Protein AF-A0A3M1JXV2-F1 (afdb_monomer_lite)

Foldseek 3Di:
DCPVVVVVVVVVVVVVVVVCCVVCVVVVVVVVVVVVCVVVVVVVVVVVVVVQVVVLVVLLVVLVVCVVVVVLVSSLVSLVCCLVPNALQSNLVSLQVNLVSCVVVVVNVVSVVSNVVSVPDPRNVD

Sequence (126 aa):
MVDIFKEVEEDLRRSQLQALWSKYGRFVIAALLGIVLAVGGNQYWQYHTRTTQAKESVVFSNALEEAQSGDRDAALAALDDLRQNGSSGYRGLAGLKEAALLADGGEIEQAIRIYEAVAADSRVND

Secondary structure (DSSP, 8-state):
--HHHHHHHHHHHHHHHHHHHHHHHHHHHHHHHHHHHHHHHHHHHHHHHHHHHHHHHHHHHHHHHHHHHT-HHHHHHHHHHHHHHS-HHHHHHHHHHHHHHHHHTT-HHHHHHHHHHHHH-GGG--

Radius of gyration: 30.23 Å; chains: 1; bounding box: 80×21×71 Å

Structure (mmCIF, N/CA/C/O backbone):
data_AF-A0A3M1JXV2-F1
#
_entry.id   AF-A0A3M1JXV2-F1
#
loop_
_atom_site.group_PDB
_atom_site.id
_atom_site.type_symbol
_atom_site.label_atom_id
_atom_site.label_alt_id
_atom_site.label_comp_id
_atom_site.label_asym_id
_atom_site.label_entity_id
_atom_site.label_seq_id
_atom_site.pdbx_PDB_ins_code
_atom_site.Cartn_x
_atom_site.Cartn_y
_atom_site.Cartn_z
_atom_site.occupancy
_atom_site.B_iso_or_equiv
_atom_site.auth_seq_id
_atom_site.auth_comp_id
_atom_site.auth_asym_id
_atom_site.auth_atom_id
_atom_site.pdbx_PDB_model_num
ATOM 1 N N . MET A 1 1 ? 59.154 -11.854 -46.958 1.00 54.16 1 MET A N 1
ATOM 2 C CA . MET A 1 1 ? 58.158 -11.658 -48.033 1.00 54.16 1 MET A CA 1
ATOM 3 C C . MET A 1 1 ? 56.881 -12.409 -47.650 1.00 54.16 1 MET A C 1
ATOM 5 O O . MET A 1 1 ? 56.641 -13.497 -48.144 1.00 54.16 1 MET A O 1
ATOM 9 N N . VAL A 1 2 ? 56.140 -11.885 -46.665 1.00 55.44 2 VAL A N 1
ATOM 10 C CA . VAL A 1 2 ? 54.859 -12.437 -46.153 1.00 55.44 2 VAL A CA 1
ATOM 11 C C . VAL A 1 2 ? 53.850 -11.301 -45.857 1.00 55.44 2 VAL A C 1
ATOM 13 O O . VAL A 1 2 ? 52.692 -11.576 -45.574 1.00 55.44 2 VAL A O 1
ATOM 16 N N . ASP A 1 3 ? 54.247 -10.025 -45.975 1.00 61.75 3 ASP A N 1
ATOM 17 C CA . ASP A 1 3 ? 53.396 -8.884 -45.594 1.00 61.75 3 ASP A CA 1
ATOM 18 C C . ASP A 1 3 ? 52.199 -8.659 -46.521 1.00 61.75 3 ASP A C 1
ATOM 20 O O . ASP A 1 3 ? 51.085 -8.516 -46.037 1.00 61.75 3 ASP A O 1
ATOM 24 N N . ILE A 1 4 ? 52.378 -8.732 -47.844 1.00 61.06 4 ILE A N 1
ATOM 25 C CA . ILE A 1 4 ? 51.314 -8.362 -48.798 1.00 61.06 4 ILE A CA 1
ATOM 26 C C . ILE A 1 4 ? 50.108 -9.318 -48.732 1.00 61.06 4 ILE A C 1
ATOM 28 O O . ILE A 1 4 ? 48.970 -8.896 -48.902 1.00 61.06 4 ILE A O 1
ATOM 32 N N . PHE A 1 5 ? 50.322 -10.606 -48.444 1.00 57.94 5 PHE A N 1
ATOM 33 C CA . PHE A 1 5 ? 49.215 -11.561 -48.305 1.00 57.94 5 PHE A CA 1
ATOM 34 C C . PHE A 1 5 ? 48.434 -11.366 -47.000 1.00 57.94 5 PHE A C 1
ATOM 36 O O . PHE A 1 5 ? 47.217 -11.526 -47.003 1.00 57.94 5 PHE A O 1
ATOM 43 N N . LYS A 1 6 ? 49.106 -10.976 -45.908 1.00 62.16 6 LYS A N 1
ATOM 44 C CA . LYS A 1 6 ? 48.432 -10.630 -44.648 1.00 62.16 6 LYS A CA 1
ATOM 45 C C . LYS A 1 6 ? 47.652 -9.324 -44.760 1.00 62.16 6 LYS A C 1
ATOM 47 O O . LYS A 1 6 ? 46.523 -9.272 -44.293 1.00 62.16 6 LYS A O 1
ATOM 52 N N . GLU A 1 7 ? 48.228 -8.318 -45.411 1.00 61.38 7 GLU A N 1
ATOM 53 C CA . GLU A 1 7 ? 47.620 -6.996 -45.595 1.00 61.38 7 GLU A CA 1
ATOM 54 C C . GLU A 1 7 ? 46.354 -7.077 -46.469 1.00 61.38 7 GLU A C 1
ATOM 56 O O . GLU A 1 7 ? 45.300 -6.556 -46.108 1.00 61.38 7 GLU A O 1
ATOM 61 N N . VAL A 1 8 ? 46.406 -7.848 -47.563 1.00 60.81 8 VAL A N 1
ATOM 62 C CA . VAL A 1 8 ? 45.243 -8.079 -48.439 1.00 60.81 8 VAL A CA 1
ATOM 63 C C . VAL A 1 8 ? 44.151 -8.901 -47.744 1.00 60.81 8 VAL A C 1
ATOM 65 O O . VAL A 1 8 ? 42.964 -8.617 -47.910 1.00 60.81 8 VAL A O 1
ATOM 68 N N . GLU A 1 9 ? 44.512 -9.912 -46.951 1.00 61.62 9 GLU A N 1
ATOM 69 C CA . GLU A 1 9 ? 43.535 -10.695 -46.185 1.00 61.62 9 GLU A CA 1
ATOM 70 C C . GLU A 1 9 ? 42.902 -9.873 -45.043 1.00 61.62 9 GLU A C 1
ATOM 72 O O . GLU A 1 9 ? 41.711 -10.035 -44.754 1.00 61.62 9 GLU A O 1
ATOM 77 N N . GLU A 1 10 ? 43.648 -8.939 -44.442 1.00 62.59 10 GLU A N 1
ATOM 78 C CA . GLU A 1 10 ? 43.140 -7.973 -43.459 1.00 62.59 10 GLU A CA 1
ATOM 79 C C . GLU A 1 10 ? 42.133 -6.991 -44.063 1.00 62.59 10 GLU A C 1
ATOM 81 O O . GLU A 1 10 ? 41.061 -6.791 -43.481 1.00 62.59 10 GLU A O 1
ATOM 86 N N . ASP A 1 11 ? 42.410 -6.440 -45.245 1.00 62.31 11 ASP A N 1
ATOM 87 C CA . ASP A 1 11 ? 41.476 -5.559 -45.953 1.00 62.31 11 ASP A CA 1
ATOM 88 C C . ASP A 1 11 ? 40.220 -6.307 -46.429 1.00 62.31 11 ASP A C 1
ATOM 90 O O . ASP A 1 11 ? 39.095 -5.790 -46.353 1.00 62.31 11 ASP A O 1
ATOM 94 N N . LEU A 1 12 ? 40.364 -7.569 -46.846 1.00 64.81 12 LEU A N 1
ATOM 95 C CA . LEU A 1 12 ? 39.228 -8.406 -47.234 1.00 64.81 12 LEU A CA 1
ATOM 96 C C . LEU A 1 12 ? 38.360 -8.796 -46.024 1.00 64.81 12 LEU A C 1
ATOM 98 O O . LEU A 1 12 ? 37.131 -8.803 -46.116 1.00 64.81 12 LEU A O 1
ATOM 102 N N . ARG A 1 13 ? 38.965 -9.075 -44.862 1.00 71.94 13 ARG A N 1
ATOM 103 C CA . ARG A 1 13 ? 38.223 -9.289 -43.606 1.00 71.94 13 ARG A CA 1
ATOM 104 C C . ARG A 1 13 ? 37.536 -8.020 -43.126 1.00 71.94 13 ARG A C 1
ATOM 106 O O . ARG A 1 13 ? 36.372 -8.079 -42.727 1.00 71.94 13 ARG A O 1
ATOM 113 N N . ARG A 1 14 ? 38.222 -6.875 -43.174 1.00 70.69 14 ARG A N 1
ATOM 114 C CA . ARG A 1 14 ? 37.650 -5.574 -42.806 1.00 70.69 14 ARG A CA 1
ATOM 115 C C . ARG A 1 14 ? 36.446 -5.235 -43.667 1.00 70.69 14 ARG A C 1
ATOM 117 O O . ARG A 1 14 ? 35.397 -4.915 -43.119 1.00 70.69 14 ARG A O 1
ATOM 124 N N . SER A 1 15 ? 36.564 -5.360 -44.985 1.00 71.75 15 SER A N 1
ATOM 125 C CA . SER A 1 15 ? 35.462 -5.067 -45.907 1.00 71.75 15 SER A CA 1
ATOM 126 C C . SER A 1 15 ? 34.260 -5.998 -45.705 1.00 71.75 15 SER A C 1
ATOM 128 O O . SER A 1 15 ? 33.124 -5.524 -45.708 1.00 71.75 15 SER A O 1
ATOM 130 N N . GLN A 1 16 ? 34.475 -7.290 -45.427 1.00 73.25 16 GLN A N 1
ATOM 131 C CA . GLN A 1 16 ? 33.393 -8.231 -45.099 1.00 73.25 16 GLN A CA 1
ATOM 132 C C . GLN A 1 16 ? 32.704 -7.907 -43.766 1.00 73.25 16 GLN A C 1
ATOM 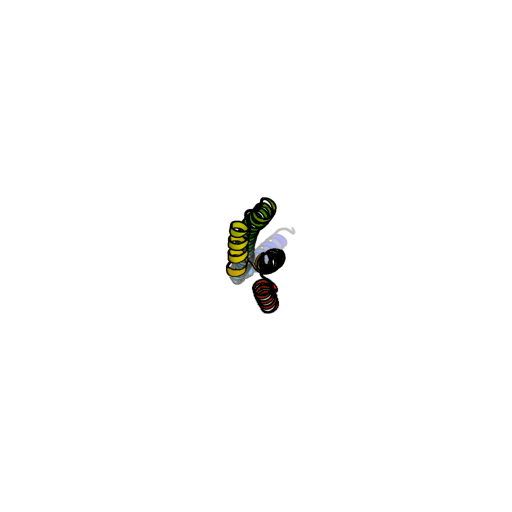134 O O . GLN A 1 16 ? 31.473 -7.897 -43.691 1.00 73.25 16 GLN A O 1
ATOM 139 N N . LEU A 1 17 ? 33.473 -7.584 -42.721 1.00 76.56 17 LEU A N 1
ATOM 140 C CA . LEU A 1 17 ? 32.932 -7.142 -41.431 1.00 76.56 17 LEU A CA 1
ATOM 141 C C . LEU A 1 17 ? 32.163 -5.822 -41.568 1.00 76.56 17 LEU A C 1
ATOM 143 O O . LEU A 1 17 ? 31.099 -5.662 -40.973 1.00 76.56 17 LEU A O 1
ATOM 147 N N . GLN A 1 18 ? 32.651 -4.897 -42.392 1.00 77.00 18 GLN A N 1
ATOM 148 C CA . GLN A 1 18 ? 32.016 -3.607 -42.648 1.00 77.00 18 GLN A CA 1
ATOM 149 C C . GLN A 1 18 ? 30.740 -3.751 -43.495 1.00 77.00 18 GLN A C 1
ATOM 151 O O . GLN A 1 18 ? 29.744 -3.076 -43.232 1.00 77.00 18 GLN A O 1
ATOM 156 N N . ALA A 1 19 ? 30.710 -4.685 -44.448 1.00 76.50 19 ALA A N 1
ATOM 157 C CA . ALA A 1 19 ? 29.506 -5.048 -45.194 1.00 76.50 19 ALA A CA 1
ATOM 158 C C . ALA A 1 19 ? 28.445 -5.691 -44.281 1.00 76.50 19 ALA A C 1
ATOM 160 O O . ALA A 1 19 ? 27.272 -5.316 -44.328 1.00 76.50 19 ALA A O 1
ATOM 161 N N . LEU A 1 20 ? 28.849 -6.595 -43.381 1.00 79.06 20 LEU A N 1
ATOM 162 C CA . LEU A 1 20 ? 27.956 -7.164 -42.367 1.00 79.06 20 LEU A CA 1
ATOM 163 C C . LEU A 1 20 ? 27.441 -6.091 -41.399 1.00 79.06 20 LEU A C 1
ATOM 165 O O . LEU A 1 20 ? 26.244 -6.047 -41.121 1.00 79.06 20 LEU A O 1
ATOM 169 N N . TRP A 1 21 ? 28.306 -5.189 -40.934 1.00 81.69 21 TRP A N 1
ATOM 170 C CA . TRP A 1 21 ? 27.930 -4.102 -40.029 1.00 81.69 21 TRP A CA 1
ATOM 171 C C . TRP A 1 21 ? 27.015 -3.067 -40.690 1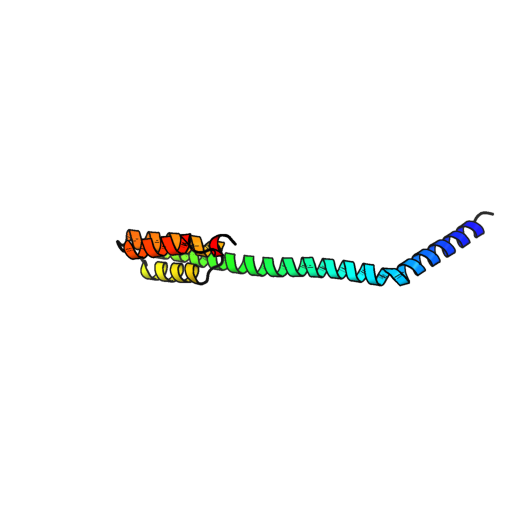.00 81.69 21 TRP A C 1
ATOM 173 O O . TRP A 1 21 ? 26.041 -2.631 -40.085 1.00 81.69 21 TRP A O 1
ATOM 183 N N . SER A 1 22 ? 27.253 -2.703 -41.949 1.00 76.88 22 SER A N 1
ATOM 184 C CA . SER A 1 22 ? 26.373 -1.775 -42.674 1.00 76.88 22 SER A CA 1
ATOM 185 C C . SER A 1 22 ? 24.956 -2.335 -42.860 1.00 76.88 22 SER A C 1
ATOM 187 O O . SER A 1 22 ? 23.985 -1.579 -42.797 1.00 76.88 22 SER A O 1
ATOM 189 N N . LYS A 1 23 ? 24.819 -3.661 -43.011 1.00 81.62 23 LYS A N 1
ATOM 190 C CA . LYS A 1 23 ? 23.525 -4.339 -43.171 1.00 81.62 23 LYS A CA 1
ATOM 191 C C . LYS A 1 23 ? 22.837 -4.664 -41.840 1.00 81.62 23 LYS A C 1
ATOM 193 O O . LYS A 1 23 ? 21.639 -4.426 -41.707 1.00 81.62 23 LYS A O 1
ATOM 198 N N . TYR A 1 24 ? 23.572 -5.191 -40.859 1.00 86.44 24 TYR A N 1
ATOM 199 C CA . TYR A 1 24 ? 23.017 -5.692 -39.593 1.00 86.44 24 TYR A CA 1
ATOM 200 C C . TYR A 1 24 ? 23.241 -4.771 -38.393 1.00 86.44 24 TYR A C 1
ATOM 202 O O . TYR A 1 24 ? 22.503 -4.868 -37.417 1.00 86.44 24 TYR A O 1
ATOM 210 N N . GLY A 1 25 ? 24.190 -3.837 -38.455 1.00 83.75 25 GLY A N 1
ATOM 211 C CA . GLY A 1 25 ? 24.524 -2.937 -37.345 1.00 83.75 25 GLY A CA 1
ATOM 212 C C . GLY A 1 25 ? 23.330 -2.108 -36.874 1.00 83.75 25 GLY A C 1
ATOM 213 O O . GLY A 1 25 ? 23.132 -1.944 -35.675 1.00 83.75 25 GLY A O 1
ATOM 214 N N . ARG A 1 26 ? 22.450 -1.682 -37.794 1.00 89.56 26 ARG A N 1
ATOM 215 C CA . ARG A 1 26 ? 21.184 -1.010 -37.443 1.00 89.56 26 ARG A CA 1
ATOM 216 C C . ARG A 1 26 ? 20.244 -1.907 -36.633 1.00 89.56 26 ARG A C 1
ATOM 218 O O . ARG A 1 26 ? 19.627 -1.422 -35.692 1.00 89.56 26 ARG A O 1
ATOM 225 N N . PHE A 1 27 ? 20.154 -3.197 -36.961 1.00 91.38 27 PHE A N 1
ATOM 226 C CA . PHE A 1 27 ? 19.340 -4.160 -36.210 1.00 91.38 27 PHE A CA 1
ATOM 227 C C . PHE A 1 27 ? 19.951 -4.474 -34.844 1.00 91.38 27 PHE A C 1
ATOM 229 O O . PHE A 1 27 ? 19.219 -4.554 -33.865 1.00 91.38 27 PHE A O 1
ATOM 236 N N . VAL A 1 28 ? 21.281 -4.587 -34.757 1.00 90.25 28 VAL A N 1
ATOM 237 C CA . VA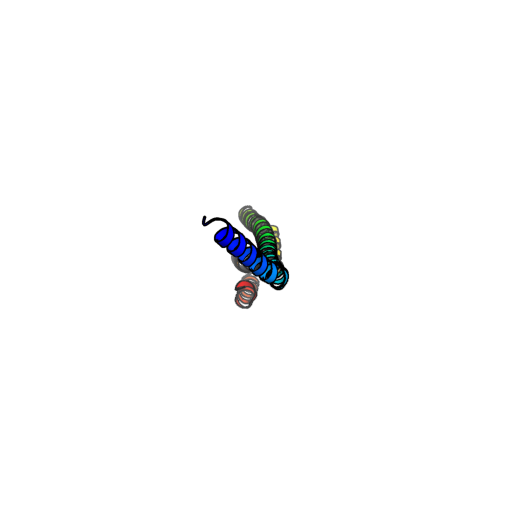L A 1 28 ? 21.991 -4.770 -33.480 1.00 90.25 28 VAL A CA 1
ATOM 238 C C . VAL A 1 28 ? 21.761 -3.568 -32.561 1.00 90.25 28 VAL A C 1
ATOM 240 O O . VAL A 1 28 ? 21.396 -3.748 -31.403 1.00 90.25 28 VAL A O 1
ATOM 243 N N . ILE A 1 29 ? 21.893 -2.343 -33.078 1.00 91.12 29 ILE A N 1
ATOM 244 C CA . ILE A 1 29 ? 21.610 -1.118 -32.315 1.00 91.12 29 ILE A CA 1
ATOM 245 C C . ILE A 1 29 ? 20.139 -1.067 -31.885 1.00 91.12 29 ILE A C 1
ATOM 247 O O . ILE A 1 29 ? 19.857 -0.781 -30.725 1.00 91.12 29 ILE A O 1
ATOM 251 N N . ALA A 1 30 ? 19.200 -1.383 -32.783 1.00 93.31 30 ALA A N 1
ATOM 252 C CA . ALA A 1 30 ? 17.777 -1.422 -32.449 1.00 93.31 30 ALA A CA 1
ATOM 253 C C . ALA A 1 30 ? 17.460 -2.467 -31.366 1.00 93.31 30 ALA A C 1
ATOM 255 O O . ALA A 1 30 ? 16.690 -2.181 -30.453 1.00 93.31 30 ALA A O 1
ATOM 256 N N . ALA A 1 31 ? 18.084 -3.647 -31.422 1.00 93.94 31 ALA A N 1
ATOM 257 C CA . ALA A 1 31 ? 17.926 -4.686 -30.409 1.00 93.94 31 ALA A CA 1
ATOM 258 C C . ALA A 1 31 ? 18.467 -4.235 -29.044 1.00 93.94 31 ALA A C 1
ATOM 260 O O . ALA A 1 31 ? 17.779 -4.381 -28.035 1.00 93.94 31 ALA A O 1
ATOM 261 N N . LEU A 1 32 ? 19.659 -3.628 -29.007 1.00 94.56 32 LEU A N 1
ATOM 262 C CA . LEU A 1 32 ? 20.242 -3.089 -27.774 1.00 94.56 32 LEU A CA 1
ATOM 263 C C . LEU A 1 32 ? 19.370 -1.981 -27.170 1.00 94.56 32 LEU A C 1
ATOM 265 O O . LEU A 1 32 ? 19.099 -2.004 -25.971 1.00 94.56 32 LEU A O 1
ATOM 269 N N . LEU A 1 33 ? 18.873 -1.053 -27.993 1.00 95.88 33 LEU A N 1
ATOM 270 C CA . LEU A 1 33 ? 17.924 -0.028 -27.551 1.00 95.88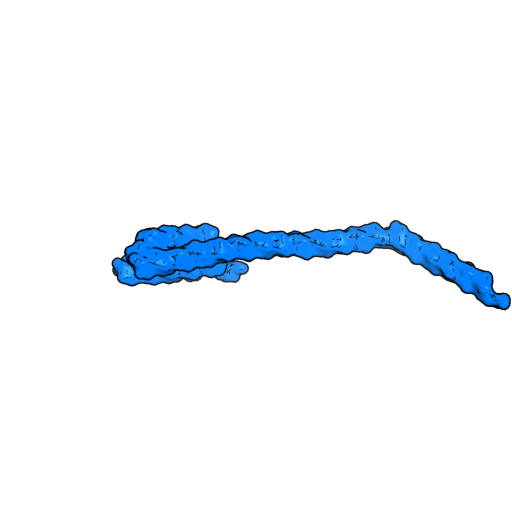 33 LEU A CA 1
ATOM 271 C C . LEU A 1 33 ? 16.625 -0.644 -27.021 1.00 95.88 33 LEU A C 1
ATOM 273 O O . LEU A 1 33 ? 16.131 -0.211 -25.985 1.00 95.88 33 LEU A O 1
ATOM 277 N N . GLY A 1 34 ? 16.102 -1.678 -27.683 1.00 95.94 34 GLY A N 1
ATOM 278 C CA . GLY A 1 34 ? 14.923 -2.412 -27.225 1.00 95.94 34 GLY A CA 1
ATOM 279 C C . GLY A 1 34 ? 15.113 -3.023 -25.835 1.00 95.94 34 GLY A C 1
ATOM 280 O O . GLY A 1 34 ? 14.235 -2.891 -24.986 1.00 95.94 34 GLY A O 1
ATOM 281 N N . ILE A 1 35 ? 16.280 -3.616 -25.567 1.00 94.31 35 ILE A N 1
ATOM 282 C CA . ILE A 1 35 ? 16.617 -4.163 -24.244 1.00 94.31 35 ILE A CA 1
ATOM 283 C C . ILE A 1 35 ? 16.676 -3.047 -23.195 1.00 94.31 35 ILE A C 1
ATOM 285 O O . ILE A 1 35 ? 16.077 -3.181 -22.130 1.00 94.31 35 ILE A O 1
ATOM 289 N N . VAL A 1 36 ? 17.355 -1.933 -23.489 1.00 94.25 36 VAL A N 1
ATOM 290 C CA . VAL A 1 36 ? 17.457 -0.799 -22.553 1.00 94.25 36 VAL A CA 1
ATOM 291 C C . VAL A 1 36 ? 16.079 -0.215 -22.241 1.00 94.25 36 VAL A C 1
ATOM 293 O O . VAL A 1 36 ? 15.791 0.059 -21.079 1.00 94.25 36 VAL A O 1
ATOM 296 N N . LEU A 1 37 ? 15.205 -0.072 -23.240 1.00 94.50 37 LEU A N 1
ATOM 297 C CA . LEU A 1 37 ? 13.834 0.400 -23.036 1.00 94.50 37 LEU A CA 1
ATOM 298 C C . LEU A 1 37 ? 12.998 -0.588 -22.217 1.00 94.50 37 LEU A C 1
ATOM 300 O O . LEU A 1 37 ? 12.261 -0.161 -21.331 1.00 94.50 37 LEU A O 1
ATOM 304 N N . ALA A 1 38 ? 13.137 -1.893 -22.459 1.00 91.25 38 ALA A N 1
ATOM 305 C CA . ALA A 1 38 ? 12.433 -2.915 -21.689 1.00 91.25 38 ALA A CA 1
ATOM 306 C C . ALA A 1 38 ? 12.853 -2.903 -20.208 1.00 91.25 38 ALA A C 1
ATOM 308 O O . ALA A 1 38 ? 12.003 -2.903 -19.317 1.00 91.25 38 ALA A O 1
ATOM 309 N N . VAL A 1 39 ? 14.160 -2.837 -19.937 1.00 90.12 39 VAL A N 1
ATOM 310 C CA . VAL A 1 39 ? 14.695 -2.787 -18.568 1.00 90.12 39 VAL A CA 1
ATOM 311 C C . VAL A 1 39 ? 14.363 -1.454 -17.896 1.00 90.12 39 VAL A C 1
ATOM 313 O O . VAL A 1 39 ? 13.892 -1.446 -16.761 1.00 90.12 39 VAL A O 1
ATOM 316 N N . GLY A 1 40 ? 14.553 -0.332 -18.592 1.00 86.94 40 GLY A N 1
ATOM 317 C CA . GLY A 1 40 ? 14.244 1.003 -18.079 1.00 86.94 40 GLY A CA 1
ATOM 318 C C . GLY A 1 40 ? 12.759 1.178 -17.764 1.00 86.94 40 GLY A C 1
ATOM 319 O O . GLY A 1 40 ? 12.414 1.713 -16.712 1.00 86.94 40 GLY A O 1
ATOM 320 N N . GLY A 1 41 ? 11.880 0.654 -18.623 1.00 87.56 41 GLY A N 1
ATOM 321 C CA . GLY A 1 41 ? 10.439 0.618 -18.383 1.00 87.56 41 GLY A CA 1
ATOM 322 C C . GLY A 1 41 ? 10.086 -0.189 -17.135 1.00 87.56 41 GLY A C 1
ATOM 323 O O . GLY A 1 41 ? 9.393 0.318 -16.256 1.00 87.56 41 GLY A O 1
ATOM 324 N N . ASN A 1 42 ? 10.623 -1.405 -16.999 1.00 80.00 42 ASN A N 1
ATOM 325 C CA . ASN A 1 42 ? 10.380 -2.244 -15.821 1.00 80.00 42 ASN A CA 1
ATOM 326 C C . ASN A 1 42 ? 10.888 -1.573 -14.528 1.00 80.00 42 ASN A C 1
ATOM 328 O O . ASN A 1 42 ? 10.188 -1.526 -13.516 1.00 80.00 42 ASN A O 1
ATOM 332 N N . GLN A 1 43 ? 12.075 -0.963 -14.575 1.00 81.50 43 GLN A N 1
ATOM 333 C CA . GLN A 1 43 ? 12.652 -0.279 -13.420 1.00 81.50 43 GLN A CA 1
ATOM 334 C C . GLN A 1 43 ? 11.832 0.944 -12.988 1.00 81.50 43 GLN A C 1
ATOM 336 O O . GLN A 1 43 ? 11.689 1.177 -11.785 1.00 81.50 43 GLN A O 1
ATOM 341 N N . TYR A 1 44 ? 11.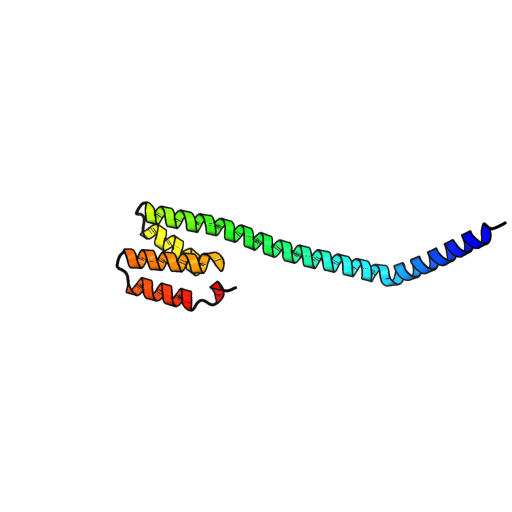282 1.699 -13.944 1.00 79.38 44 TYR A N 1
ATOM 342 C CA . TYR A 1 44 ? 10.410 2.841 -13.669 1.00 79.38 44 TYR A CA 1
ATOM 343 C C . TYR A 1 44 ? 9.127 2.414 -12.947 1.00 79.38 44 TYR A C 1
ATOM 345 O O . TYR A 1 44 ? 8.776 3.003 -11.923 1.00 79.38 44 TYR A O 1
ATOM 353 N N . TRP A 1 45 ? 8.477 1.348 -13.427 1.00 75.56 45 TRP A N 1
ATOM 354 C CA . TRP A 1 45 ? 7.289 0.785 -12.779 1.00 75.56 45 TRP A CA 1
ATOM 355 C C . TRP A 1 45 ? 7.596 0.339 -11.346 1.00 75.56 45 TRP A C 1
ATOM 357 O O . TRP A 1 45 ? 6.913 0.754 -10.415 1.00 75.56 45 TRP A O 1
ATOM 367 N N . GLN A 1 46 ? 8.687 -0.405 -11.140 1.00 72.56 46 GLN A N 1
ATOM 368 C CA . GLN A 1 46 ? 9.092 -0.848 -9.802 1.00 72.56 46 GLN A CA 1
ATOM 369 C C . GLN A 1 46 ? 9.417 0.307 -8.849 1.00 72.56 46 GLN A C 1
ATOM 371 O O . GLN A 1 46 ? 9.105 0.226 -7.660 1.00 72.56 46 GLN A O 1
ATOM 376 N N . TYR A 1 47 ? 10.059 1.371 -9.337 1.00 70.31 47 TYR A N 1
ATOM 377 C CA . TYR A 1 47 ? 10.368 2.534 -8.508 1.00 70.31 47 TYR A CA 1
ATOM 378 C C . TYR A 1 47 ? 9.086 3.206 -8.009 1.00 70.31 47 TYR A C 1
ATOM 380 O O . TYR A 1 47 ? 8.960 3.465 -6.812 1.00 70.31 47 TYR A O 1
ATOM 388 N N . HIS A 1 48 ? 8.109 3.401 -8.901 1.00 70.88 48 HIS A N 1
ATOM 389 C CA . HIS A 1 48 ? 6.820 3.982 -8.536 1.00 70.88 48 HIS A CA 1
ATOM 390 C C . HIS A 1 48 ? 6.085 3.125 -7.492 1.00 70.88 48 HIS A C 1
ATOM 392 O O . HIS A 1 48 ? 5.644 3.651 -6.472 1.00 70.88 48 HIS A O 1
ATOM 398 N N . THR A 1 49 ? 6.052 1.801 -7.677 1.00 72.44 49 THR A N 1
ATOM 399 C CA . THR A 1 49 ? 5.440 0.866 -6.718 1.00 72.44 49 THR A CA 1
ATOM 400 C C . THR A 1 49 ? 6.093 0.937 -5.335 1.00 72.44 49 THR A C 1
ATOM 402 O O . THR A 1 49 ? 5.395 1.035 -4.327 1.00 72.44 49 THR A O 1
ATOM 405 N N . ARG A 1 50 ? 7.432 0.944 -5.264 1.00 69.50 50 ARG A N 1
ATOM 406 C CA . ARG A 1 50 ? 8.162 0.977 -3.983 1.00 69.50 50 ARG A CA 1
ATOM 407 C C . ARG A 1 50 ? 7.949 2.280 -3.219 1.00 69.50 50 ARG A C 1
ATOM 409 O O . ARG A 1 50 ? 7.811 2.253 -1.999 1.00 69.50 50 ARG A O 1
ATOM 416 N N . THR A 1 51 ? 7.926 3.420 -3.911 1.00 74.56 51 THR A N 1
ATOM 417 C CA . THR A 1 51 ? 7.686 4.716 -3.259 1.00 74.56 51 THR A CA 1
ATOM 418 C C . THR A 1 51 ? 6.280 4.799 -2.667 1.00 74.56 51 THR A C 1
ATOM 420 O O . THR A 1 51 ? 6.119 5.344 -1.577 1.00 74.56 51 THR A O 1
ATOM 423 N N . THR A 1 52 ? 5.277 4.243 -3.346 1.00 78.62 52 THR A N 1
ATOM 424 C CA . THR A 1 52 ? 3.897 4.202 -2.843 1.00 78.62 52 THR A CA 1
ATOM 425 C C . THR A 1 52 ? 3.774 3.299 -1.615 1.00 78.62 52 THR A C 1
ATOM 427 O O . THR A 1 52 ? 3.291 3.754 -0.581 1.00 78.62 52 THR A O 1
ATOM 430 N N . GLN A 1 53 ? 4.328 2.084 -1.661 1.00 82.12 53 GLN A N 1
ATOM 431 C CA . GLN A 1 53 ? 4.320 1.158 -0.518 1.00 82.12 53 GLN A CA 1
ATOM 432 C C . GLN A 1 53 ? 5.026 1.731 0.722 1.00 82.12 53 GLN A C 1
ATOM 434 O O . GLN A 1 53 ? 4.558 1.549 1.841 1.00 82.12 53 GLN A O 1
ATOM 439 N N . ALA A 1 54 ? 6.129 2.467 0.544 1.00 83.12 54 ALA A N 1
ATOM 440 C CA . ALA A 1 54 ? 6.823 3.105 1.662 1.00 83.12 54 ALA A CA 1
ATOM 441 C C . ALA A 1 54 ? 5.958 4.168 2.363 1.00 83.12 54 ALA A C 1
ATOM 443 O O . ALA A 1 54 ? 5.985 4.271 3.587 1.00 83.12 54 ALA A O 1
ATOM 444 N N . LYS A 1 55 ? 5.172 4.945 1.604 1.00 87.12 55 LYS A N 1
ATOM 445 C CA . LYS A 1 55 ? 4.236 5.927 2.175 1.00 87.12 55 LYS A CA 1
ATOM 446 C C . LYS A 1 55 ? 3.096 5.239 2.918 1.00 87.12 55 LYS A C 1
ATOM 448 O O . LYS A 1 55 ? 2.798 5.617 4.045 1.00 87.12 55 LYS A O 1
ATOM 453 N N . GLU A 1 56 ? 2.506 4.213 2.315 1.00 90.56 56 GLU A N 1
ATOM 454 C CA . GLU A 1 56 ? 1.430 3.431 2.932 1.00 90.56 56 GLU A CA 1
ATOM 455 C C . GLU A 1 56 ? 1.885 2.739 4.219 1.00 90.56 56 GLU A C 1
ATOM 457 O O . GLU A 1 56 ? 1.126 2.695 5.182 1.00 90.56 56 GLU A O 1
ATOM 462 N N . SER A 1 57 ? 3.146 2.298 4.291 1.00 90.56 57 SER A N 1
ATOM 463 C CA . SER A 1 57 ? 3.733 1.776 5.527 1.00 90.56 57 SER A CA 1
ATOM 464 C C . SER A 1 57 ? 3.678 2.773 6.678 1.00 90.56 57 SER A C 1
ATOM 466 O O . SER A 1 57 ? 3.418 2.366 7.807 1.00 90.56 57 SER A O 1
ATOM 468 N N . VAL A 1 58 ? 3.961 4.050 6.405 1.00 93.12 58 VAL A N 1
ATOM 469 C CA . VAL A 1 58 ? 3.946 5.112 7.422 1.00 93.12 58 VAL A CA 1
ATOM 470 C C . VAL A 1 58 ? 2.513 5.412 7.848 1.00 93.12 58 VAL A C 1
ATOM 472 O O . VAL A 1 58 ? 2.238 5.531 9.037 1.00 93.12 58 VAL A O 1
ATOM 475 N N . VAL A 1 59 ? 1.582 5.486 6.894 1.00 93.56 59 VAL A N 1
ATOM 476 C CA . VAL A 1 59 ? 0.157 5.677 7.205 1.00 93.56 59 VAL A CA 1
ATOM 477 C C . VAL A 1 59 ? -0.353 4.530 8.076 1.00 93.56 59 VAL A C 1
ATOM 479 O O . VAL A 1 59 ? -0.976 4.769 9.105 1.00 93.56 59 VAL A O 1
ATOM 482 N N . PHE A 1 60 ? -0.022 3.287 7.723 1.00 95.56 60 PHE A N 1
ATOM 483 C CA . PHE A 1 60 ? -0.422 2.115 8.491 1.00 95.56 60 PHE A CA 1
ATOM 484 C C . PHE A 1 60 ? 0.186 2.112 9.898 1.00 95.56 60 PHE A C 1
ATOM 486 O O . PHE A 1 60 ? -0.519 1.830 10.863 1.00 95.56 60 PHE A O 1
ATOM 493 N N . SER A 1 61 ? 1.476 2.441 10.047 1.00 95.44 61 SER A N 1
ATOM 494 C CA . SER A 1 61 ? 2.096 2.522 11.375 1.00 95.44 61 SER A CA 1
ATOM 495 C C . SER A 1 61 ? 1.462 3.607 12.240 1.00 95.44 61 SER A C 1
ATOM 497 O O . SER A 1 61 ? 1.207 3.357 13.414 1.00 95.44 61 SER A O 1
ATOM 499 N N . ASN A 1 62 ? 1.157 4.768 11.656 1.00 95.25 62 ASN A N 1
ATOM 500 C CA . ASN A 1 62 ? 0.510 5.866 12.369 1.00 95.25 62 ASN A CA 1
ATOM 501 C C . ASN A 1 62 ? -0.902 5.473 12.817 1.00 95.25 62 ASN A C 1
ATOM 503 O O . ASN A 1 62 ? -1.245 5.687 13.971 1.00 95.25 62 ASN A O 1
ATOM 507 N N . ALA A 1 63 ? -1.680 4.805 11.959 1.00 95.25 63 ALA A N 1
ATOM 508 C CA . ALA A 1 63 ? -3.009 4.314 12.323 1.00 95.25 63 ALA A CA 1
ATOM 509 C C . ALA A 1 63 ? -2.964 3.325 13.504 1.00 95.25 63 ALA A C 1
ATOM 511 O O . ALA A 1 63 ? -3.833 3.325 14.375 1.00 95.25 63 ALA A O 1
ATOM 512 N N . LEU A 1 64 ? -1.930 2.478 13.574 1.00 95.00 64 LEU A N 1
ATOM 513 C CA . LEU A 1 64 ? -1.733 1.589 14.722 1.00 95.00 64 LEU A CA 1
ATOM 514 C C . LEU A 1 64 ? -1.352 2.349 15.998 1.00 95.00 64 LEU A C 1
ATOM 516 O O . LEU A 1 64 ? -1.751 1.935 17.086 1.00 95.00 64 LEU A O 1
ATOM 520 N N . GLU A 1 65 ? -0.586 3.431 15.884 1.00 96.44 65 GLU A N 1
ATOM 521 C CA . GLU A 1 65 ? -0.244 4.303 17.011 1.00 96.44 65 GLU A CA 1
ATOM 522 C C . GLU A 1 65 ? -1.467 5.097 17.505 1.00 96.44 65 GLU A C 1
ATOM 524 O O . GLU A 1 65 ? -1.700 5.186 18.710 1.00 96.44 65 GLU A O 1
ATOM 529 N N . GLU A 1 66 ? -2.314 5.584 16.598 1.00 94.25 66 GLU A N 1
ATOM 530 C CA . GLU A 1 66 ? -3.605 6.215 16.907 1.00 94.25 66 GLU A CA 1
ATOM 531 C C . GLU A 1 66 ? -4.521 5.243 17.666 1.00 94.25 66 GLU A C 1
ATOM 533 O O . GLU A 1 66 ? -5.008 5.562 18.752 1.00 94.25 66 GLU A O 1
ATOM 538 N N . ALA A 1 67 ? -4.633 3.996 17.192 1.00 93.50 67 ALA A N 1
ATOM 539 C CA . ALA A 1 67 ? -5.403 2.958 17.877 1.00 93.50 67 ALA A CA 1
ATOM 540 C C . ALA A 1 67 ? -4.873 2.672 19.294 1.00 93.50 67 ALA A C 1
ATOM 542 O O . ALA A 1 67 ? -5.656 2.460 20.220 1.00 93.50 67 ALA A O 1
ATOM 543 N N . GLN A 1 68 ? -3.548 2.678 19.483 1.00 92.62 68 GLN A N 1
ATOM 544 C CA . GLN A 1 68 ? -2.917 2.459 20.791 1.00 92.62 68 GLN A CA 1
ATOM 545 C C . GLN A 1 68 ? -3.038 3.663 21.728 1.00 92.62 68 GLN A C 1
ATOM 547 O O . GLN A 1 68 ? -3.150 3.486 22.940 1.00 92.62 68 GLN A O 1
ATOM 552 N N . SER A 1 69 ? -3.011 4.879 21.185 1.00 93.38 69 SER A N 1
ATOM 553 C CA . SER A 1 69 ? -3.152 6.119 21.955 1.00 93.38 69 SER A CA 1
ATOM 554 C C . SER A 1 69 ? -4.606 6.428 22.338 1.00 93.38 69 SER A C 1
ATOM 556 O O . SER A 1 69 ? -4.850 7.325 23.144 1.00 93.38 69 SER A O 1
ATOM 558 N N . GLY A 1 70 ? -5.558 5.635 21.836 1.00 90.81 70 GLY A N 1
ATOM 559 C CA . GLY A 1 70 ? -6.981 5.722 22.158 1.00 90.81 70 GLY A CA 1
ATOM 560 C C . GLY A 1 70 ? -7.795 6.531 21.150 1.00 90.81 70 GLY A C 1
ATOM 561 O O . GLY A 1 70 ? -9.010 6.637 21.315 1.00 90.81 70 GLY A O 1
ATOM 562 N N . ASP A 1 71 ? -7.164 7.054 20.095 1.00 94.19 71 ASP A N 1
ATOM 563 C CA . ASP A 1 71 ? -7.845 7.727 18.988 1.00 94.19 71 ASP A CA 1
ATOM 564 C C . ASP A 1 71 ? -8.353 6.698 17.968 1.00 94.19 71 ASP A C 1
ATOM 566 O O . ASP A 1 71 ? -7.831 6.508 16.867 1.00 94.19 71 ASP A O 1
ATOM 570 N N . ARG A 1 72 ? -9.369 5.950 18.401 1.00 94.00 72 ARG A N 1
ATOM 571 C CA . ARG A 1 72 ? -9.952 4.852 17.629 1.00 94.00 72 ARG A CA 1
ATOM 572 C C . ARG A 1 72 ? -10.553 5.327 16.306 1.00 94.00 72 ARG A C 1
ATOM 574 O O . ARG A 1 72 ? -10.444 4.612 15.314 1.00 94.00 72 ARG A O 1
ATOM 581 N N . ASP A 1 73 ? -11.167 6.505 16.286 1.00 94.69 73 ASP A N 1
ATOM 582 C CA . ASP A 1 73 ? -11.846 7.026 15.098 1.00 94.69 73 ASP A CA 1
ATOM 583 C C . ASP A 1 73 ? -10.839 7.445 14.019 1.00 94.69 73 ASP A C 1
ATOM 585 O O . ASP A 1 73 ? -11.035 7.118 12.845 1.00 94.69 73 ASP A O 1
ATOM 589 N N . ALA A 1 74 ? -9.732 8.097 14.406 1.00 94.06 74 ALA A N 1
ATOM 590 C CA . ALA A 1 74 ? -8.644 8.421 13.482 1.00 94.06 74 ALA A CA 1
ATOM 591 C C . ALA A 1 74 ? -8.024 7.150 12.880 1.00 94.06 74 ALA A C 1
ATOM 593 O O . ALA A 1 74 ? -7.910 7.030 11.656 1.00 94.06 74 ALA A O 1
ATOM 594 N N . ALA A 1 75 ? -7.761 6.148 13.727 1.00 96.00 75 ALA A N 1
ATOM 595 C CA . ALA A 1 75 ? -7.232 4.866 13.285 1.00 96.00 75 ALA A CA 1
ATOM 596 C C . ALA A 1 75 ? -8.170 4.153 12.298 1.00 96.00 75 ALA A C 1
ATOM 598 O O . ALA A 1 75 ? -7.714 3.659 11.266 1.00 96.00 75 ALA A O 1
ATOM 599 N N . LEU A 1 76 ? -9.479 4.111 12.580 1.00 96.69 76 LEU A N 1
ATOM 600 C CA . LEU A 1 76 ? -10.472 3.518 11.679 1.00 96.69 76 LEU A CA 1
ATOM 601 C C . LEU A 1 76 ? -10.514 4.244 10.331 1.00 96.69 76 LEU A C 1
ATOM 603 O O . LEU A 1 76 ? -10.515 3.584 9.296 1.00 96.69 76 LEU A O 1
ATOM 607 N N . ALA A 1 77 ? -10.481 5.579 10.325 1.00 96.75 77 ALA A N 1
ATOM 608 C CA . ALA A 1 77 ? -10.466 6.363 9.091 1.00 96.75 77 ALA A CA 1
ATOM 609 C C . ALA A 1 77 ? -9.209 6.102 8.242 1.00 96.75 77 ALA A C 1
ATOM 611 O O . ALA A 1 77 ? -9.306 5.919 7.027 1.00 96.75 77 ALA A O 1
ATOM 612 N N . ALA A 1 78 ? -8.028 6.044 8.864 1.00 95.62 78 ALA A N 1
ATOM 613 C CA . ALA A 1 78 ? -6.779 5.771 8.157 1.00 95.62 78 ALA A CA 1
ATOM 614 C C . ALA A 1 78 ? -6.717 4.333 7.608 1.00 95.62 78 ALA A C 1
ATOM 616 O O . ALA A 1 78 ? -6.226 4.102 6.499 1.00 95.62 78 ALA A O 1
ATOM 617 N N . LEU A 1 79 ? -7.227 3.357 8.365 1.00 96.62 79 LEU A N 1
ATOM 618 C CA . LEU A 1 79 ? -7.294 1.962 7.928 1.00 96.62 79 LEU A CA 1
ATOM 619 C C . LEU A 1 79 ? -8.319 1.762 6.803 1.00 96.62 79 LEU A C 1
ATOM 621 O O . LEU A 1 79 ? -8.023 1.040 5.851 1.00 96.62 79 LEU A O 1
ATOM 625 N N . ASP A 1 80 ? -9.467 2.438 6.864 1.00 96.12 80 ASP A N 1
ATOM 626 C CA . ASP A 1 80 ? -10.475 2.419 5.802 1.00 96.12 80 ASP A CA 1
ATOM 627 C C . ASP A 1 80 ? -9.917 2.984 4.485 1.00 96.12 80 ASP A C 1
ATOM 629 O O . ASP A 1 80 ? -10.042 2.351 3.432 1.00 96.12 80 ASP A O 1
ATOM 633 N N . ASP A 1 81 ? -9.210 4.119 4.535 1.00 94.94 81 ASP A N 1
ATOM 634 C CA . ASP A 1 81 ? -8.565 4.691 3.348 1.00 94.94 81 ASP A CA 1
ATOM 635 C C . ASP A 1 81 ? -7.533 3.726 2.748 1.00 94.94 81 ASP A C 1
ATOM 637 O O . ASP A 1 81 ? -7.557 3.459 1.545 1.00 94.94 81 ASP A O 1
ATOM 641 N N . LEU A 1 82 ? -6.683 3.103 3.570 1.00 94.56 82 LEU A N 1
ATOM 642 C CA . LEU A 1 82 ? -5.735 2.093 3.092 1.00 94.56 82 LEU A CA 1
ATOM 643 C C . LEU A 1 82 ? -6.443 0.859 2.510 1.00 94.56 82 LEU A C 1
ATOM 645 O O . LEU A 1 82 ? -6.014 0.329 1.481 1.00 94.56 82 LEU A O 1
ATOM 649 N N . ARG A 1 83 ? -7.553 0.412 3.105 1.00 94.62 83 ARG A N 1
ATOM 650 C CA . ARG A 1 83 ? -8.365 -0.695 2.581 1.00 94.62 83 ARG A CA 1
ATOM 651 C C . ARG A 1 83 ? -9.037 -0.336 1.255 1.00 94.62 83 ARG A C 1
ATOM 653 O O . ARG A 1 83 ? -9.234 -1.220 0.422 1.00 94.62 83 ARG A O 1
ATOM 660 N N . GLN A 1 84 ? -9.389 0.924 1.010 1.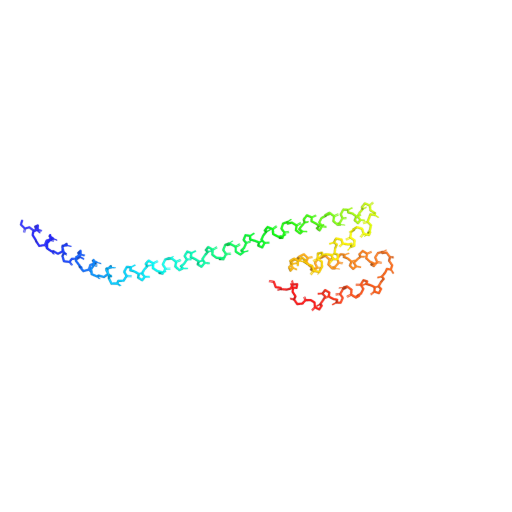00 91.94 84 GLN A N 1
ATOM 661 C CA . GLN A 1 84 ? -10.044 1.360 -0.230 1.00 91.94 84 GLN A CA 1
ATOM 662 C C . GLN A 1 84 ? -9.058 1.775 -1.328 1.00 91.94 84 GLN A C 1
ATOM 664 O O . GLN A 1 84 ? -9.242 1.406 -2.494 1.00 91.94 84 GLN A O 1
ATOM 669 N N . ASN A 1 85 ? -7.957 2.424 -0.968 1.00 89.75 85 ASN A N 1
ATOM 670 C CA . ASN A 1 85 ? -7.062 3.110 -1.898 1.00 89.75 85 ASN A CA 1
ATOM 671 C C . ASN A 1 85 ? -5.615 2.595 -1.866 1.00 89.75 85 ASN A C 1
ATOM 673 O O . ASN A 1 85 ? -4.876 2.853 -2.813 1.00 89.75 85 ASN A O 1
ATOM 677 N N . GLY A 1 86 ? -5.223 1.814 -0.855 1.00 87.44 86 GLY A N 1
ATOM 678 C CA . GLY A 1 86 ? -3.859 1.300 -0.716 1.00 87.44 86 GLY A CA 1
ATOM 679 C C . GLY A 1 86 ? -3.460 0.252 -1.763 1.00 87.44 86 GLY A C 1
ATOM 680 O O . GLY A 1 86 ? -4.299 -0.363 -2.438 1.00 87.44 86 GLY A O 1
ATOM 681 N N . SER A 1 87 ? -2.154 0.025 -1.889 1.00 87.50 87 SER A N 1
ATOM 682 C CA . SER A 1 87 ? -1.571 -1.044 -2.701 1.00 87.50 87 SER A CA 1
ATOM 683 C C . SER A 1 87 ? -1.983 -2.433 -2.199 1.00 87.50 87 SER A C 1
ATOM 685 O O . SER A 1 87 ? -2.426 -2.584 -1.058 1.00 87.50 87 SER A O 1
ATOM 687 N N . SER A 1 88 ? -1.837 -3.462 -3.045 1.00 82.25 88 SER A N 1
ATOM 688 C CA . SER A 1 88 ? -2.269 -4.838 -2.738 1.00 82.25 88 SER A CA 1
ATOM 689 C C . SER A 1 88 ? -1.759 -5.335 -1.380 1.00 82.25 88 SER A C 1
ATOM 691 O O . SER A 1 88 ? -2.537 -5.866 -0.586 1.00 82.25 88 SER A O 1
ATOM 693 N N . GLY A 1 89 ? -0.492 -5.051 -1.056 1.00 82.62 89 GLY A N 1
ATOM 694 C CA . GLY A 1 89 ? 0.130 -5.446 0.209 1.00 82.62 89 GLY A CA 1
ATOM 695 C C . GLY A 1 89 ? -0.485 -4.808 1.462 1.00 82.62 89 GLY A C 1
ATOM 696 O O . GLY A 1 89 ? -0.652 -5.497 2.467 1.00 82.62 89 GLY A O 1
ATOM 697 N N . TYR A 1 90 ? -0.848 -3.520 1.427 1.00 90.69 90 TYR A N 1
ATOM 698 C CA . TYR A 1 90 ? -1.396 -2.819 2.602 1.00 90.69 90 TYR A CA 1
ATOM 699 C C . TYR A 1 90 ? -2.915 -2.862 2.681 1.00 90.69 90 TYR A C 1
ATOM 701 O O . TYR A 1 90 ? -3.461 -2.827 3.778 1.00 90.69 90 TYR A O 1
ATOM 709 N N . ARG A 1 91 ? -3.601 -3.009 1.549 1.00 92.69 91 ARG A N 1
ATOM 710 C CA . ARG A 1 91 ? -5.060 -3.102 1.466 1.00 92.69 91 ARG A CA 1
ATOM 711 C C . ARG A 1 91 ? -5.636 -4.204 2.351 1.00 92.69 91 ARG A C 1
ATOM 713 O O . ARG A 1 91 ? -6.530 -3.952 3.157 1.00 92.69 91 ARG A O 1
ATOM 720 N N . GLY A 1 92 ? -5.105 -5.420 2.210 1.00 92.56 92 GLY A N 1
ATOM 721 C CA . GLY A 1 92 ? -5.544 -6.565 3.007 1.00 92.56 92 GLY A CA 1
ATOM 722 C C . GLY A 1 92 ? -5.208 -6.388 4.487 1.00 92.56 92 GLY A C 1
ATOM 723 O O . GLY A 1 92 ? -6.067 -6.575 5.345 1.00 92.56 92 GLY A O 1
ATOM 724 N N . LEU A 1 93 ? -3.979 -5.959 4.794 1.00 93.31 93 LEU A N 1
ATOM 725 C CA . LEU A 1 93 ? -3.533 -5.727 6.172 1.00 93.31 93 LEU A CA 1
ATOM 726 C C . LEU A 1 93 ? -4.370 -4.659 6.886 1.00 93.31 93 LEU A C 1
ATOM 728 O O . LEU A 1 93 ? -4.752 -4.858 8.040 1.00 93.31 93 LEU A O 1
ATOM 732 N N . ALA A 1 94 ? -4.669 -3.557 6.199 1.00 96.00 94 ALA A N 1
ATOM 733 C CA . ALA A 1 94 ? -5.488 -2.475 6.718 1.00 96.00 94 ALA A CA 1
ATOM 734 C C . ALA A 1 94 ? -6.901 -2.962 7.031 1.00 96.00 94 ALA A C 1
ATOM 736 O O . ALA A 1 94 ? -7.346 -2.797 8.161 1.00 96.00 94 ALA A O 1
ATOM 737 N N . GLY A 1 95 ? -7.550 -3.675 6.105 1.00 95.31 95 GLY A N 1
ATOM 738 C CA . GLY A 1 95 ? -8.886 -4.216 6.353 1.00 95.31 95 GLY A CA 1
ATOM 739 C C . GLY A 1 95 ? -8.935 -5.239 7.493 1.00 95.31 95 GLY A C 1
ATOM 740 O O . GLY A 1 95 ? -9.855 -5.213 8.305 1.00 95.31 95 GLY A O 1
ATOM 741 N N . LEU A 1 96 ? -7.920 -6.099 7.634 1.00 95.56 96 LEU A N 1
ATOM 742 C CA . LEU A 1 96 ? -7.845 -7.026 8.772 1.00 95.56 96 LEU A CA 1
ATOM 743 C C . LEU A 1 96 ? -7.721 -6.293 10.116 1.00 95.56 96 LEU A C 1
ATOM 745 O O . LEU A 1 96 ? -8.278 -6.748 11.118 1.00 95.56 96 LEU A O 1
ATOM 749 N N . LYS A 1 97 ? -6.976 -5.181 10.151 1.00 96.38 97 LYS A N 1
ATOM 750 C CA . LYS A 1 97 ? -6.809 -4.358 11.355 1.00 96.38 97 LYS A CA 1
ATOM 751 C C . LYS A 1 97 ? -8.019 -3.485 11.649 1.00 96.38 97 LYS A C 1
ATOM 753 O O . LYS A 1 97 ? -8.398 -3.399 12.811 1.00 96.38 97 LYS A O 1
ATOM 758 N N . GLU A 1 98 ? -8.646 -2.920 10.626 1.00 97.38 98 GLU A N 1
ATOM 759 C CA . GLU A 1 98 ? -9.910 -2.189 10.724 1.00 97.38 98 GLU A CA 1
ATOM 760 C C . GLU A 1 98 ? -10.985 -3.082 11.351 1.00 97.38 98 GLU A C 1
ATOM 762 O O . GLU A 1 98 ? -11.581 -2.732 12.367 1.00 97.38 98 GLU A O 1
ATOM 767 N N . ALA A 1 99 ? -11.153 -4.296 10.816 1.00 97.12 99 ALA A N 1
ATOM 768 C CA . ALA A 1 99 ? -12.099 -5.273 11.338 1.00 97.12 99 ALA A CA 1
ATOM 769 C C . ALA A 1 99 ? -11.798 -5.673 12.790 1.00 97.12 99 ALA A C 1
ATOM 771 O O . ALA A 1 99 ? -12.716 -5.771 13.602 1.00 97.12 99 ALA A O 1
ATOM 772 N N . ALA A 1 100 ? -10.522 -5.865 13.141 1.00 96.62 100 ALA A N 1
ATOM 773 C CA . ALA A 1 100 ? -10.130 -6.170 14.516 1.00 96.62 100 ALA A CA 1
ATOM 774 C C . ALA A 1 100 ? -10.485 -5.019 15.473 1.00 96.62 100 ALA A C 1
ATOM 776 O O . ALA A 1 100 ? -11.069 -5.254 16.526 1.00 96.62 100 ALA A O 1
ATOM 777 N N . LEU A 1 101 ? -10.211 -3.773 15.077 1.00 96.25 101 LEU A N 1
ATOM 778 C CA . LEU A 1 101 ? -10.494 -2.589 15.889 1.00 96.25 101 LEU A CA 1
ATOM 779 C C . LEU A 1 101 ? -12.005 -2.332 16.045 1.00 96.25 101 LEU A C 1
ATOM 781 O O . LEU A 1 101 ? -12.468 -1.869 17.093 1.00 96.25 101 LEU A O 1
ATOM 785 N N . LEU A 1 102 ? -12.797 -2.663 15.021 1.00 96.88 102 LEU A N 1
ATOM 786 C CA . LEU A 1 102 ? -14.259 -2.693 15.095 1.00 96.88 102 LEU A CA 1
ATOM 787 C C . LEU A 1 102 ? -14.741 -3.762 16.081 1.00 96.88 102 LEU A C 1
ATOM 789 O O . LEU A 1 102 ? -15.566 -3.469 16.947 1.00 96.88 102 LEU A O 1
ATOM 793 N N . ALA A 1 103 ? -14.186 -4.973 16.001 1.00 96.88 103 ALA A N 1
ATOM 794 C CA . ALA A 1 103 ? -14.547 -6.070 16.891 1.00 96.88 103 ALA A CA 1
ATOM 795 C C . ALA A 1 103 ? -14.221 -5.762 18.362 1.00 96.88 103 ALA A C 1
ATOM 797 O O . ALA A 1 103 ? -15.067 -5.991 19.227 1.00 96.88 103 ALA A O 1
ATOM 798 N N . ASP A 1 104 ? -13.053 -5.175 18.633 1.00 94.12 104 ASP A N 1
ATOM 799 C CA . ASP A 1 104 ? -12.624 -4.778 19.981 1.00 94.12 104 ASP A CA 1
ATOM 800 C C . ASP A 1 104 ? -13.548 -3.718 20.604 1.00 94.12 104 ASP A C 1
ATOM 802 O O . ASP A 1 104 ? -13.760 -3.708 21.816 1.00 94.12 104 ASP A O 1
ATOM 806 N N . GLY A 1 105 ? -14.155 -2.853 19.784 1.00 93.31 105 GLY A N 1
ATOM 807 C CA . GLY A 1 105 ? -15.169 -1.891 20.234 1.00 93.31 105 GLY A CA 1
ATOM 808 C C . GLY A 1 105 ? -16.602 -2.430 20.258 1.00 93.31 105 GLY A C 1
ATOM 809 O O . GLY A 1 105 ? -17.530 -1.666 20.509 1.00 93.31 105 GLY A O 1
ATOM 810 N N . GLY A 1 106 ? -16.805 -3.727 20.003 1.00 95.69 106 GLY A N 1
ATOM 811 C CA . GLY A 1 106 ? -18.118 -4.377 20.038 1.00 95.69 106 GLY A CA 1
ATOM 812 C C . GLY A 1 106 ? -18.933 -4.265 18.746 1.00 95.69 106 GLY A C 1
ATOM 813 O O . GLY A 1 106 ? -20.069 -4.736 18.693 1.00 95.69 106 GLY A O 1
ATOM 814 N N . GLU A 1 107 ? -18.369 -3.707 17.675 1.00 97.25 107 GLU A N 1
ATOM 815 C CA . GLU A 1 107 ? -19.026 -3.534 16.373 1.00 97.25 107 GLU A CA 1
ATOM 816 C C . GLU A 1 107 ? -18.889 -4.797 15.507 1.00 97.25 107 GLU A C 1
ATOM 818 O O . GLU A 1 107 ? -18.423 -4.768 14.367 1.00 97.25 107 GLU A O 1
ATOM 823 N N . ILE A 1 108 ? -19.307 -5.936 16.066 1.00 96.88 108 ILE A N 1
ATOM 824 C CA . ILE A 1 108 ? -19.065 -7.278 15.512 1.00 96.88 108 ILE A CA 1
ATOM 825 C C . ILE A 1 108 ? -19.617 -7.437 14.090 1.00 96.88 108 ILE A C 1
ATOM 827 O O . ILE A 1 108 ? -18.941 -7.982 13.222 1.00 96.88 108 ILE A O 1
ATOM 831 N N . GLU A 1 109 ? -20.822 -6.934 13.814 1.00 97.31 109 GLU A N 1
ATOM 832 C CA . GLU A 1 109 ? -21.410 -7.035 12.472 1.00 97.31 109 GLU A CA 1
ATOM 833 C C . GLU A 1 109 ? -20.615 -6.254 11.420 1.00 97.31 109 GLU A C 1
ATOM 835 O O . GLU A 1 109 ? -20.507 -6.694 10.277 1.00 97.31 109 GLU A O 1
ATOM 840 N N . GLN A 1 110 ? -20.061 -5.096 11.791 1.00 95.56 110 GLN A N 1
ATOM 841 C CA . GLN A 1 110 ? -19.209 -4.314 10.895 1.00 95.56 110 GLN A CA 1
ATOM 842 C C . GLN A 1 110 ? -17.886 -5.037 10.657 1.00 95.56 110 GLN A C 1
ATOM 844 O O . GLN A 1 110 ? -17.487 -5.200 9.507 1.00 95.56 110 GLN A O 1
ATOM 849 N N . ALA A 1 111 ? -17.266 -5.556 11.720 1.00 96.88 111 ALA A N 1
ATOM 850 C CA . ALA A 1 111 ? -16.041 -6.340 11.623 1.00 96.88 111 ALA A CA 1
ATOM 851 C C . ALA A 1 111 ? -16.190 -7.543 10.677 1.00 96.88 111 ALA A C 1
ATOM 853 O O . ALA A 1 111 ? -15.347 -7.746 9.806 1.00 96.88 111 ALA A O 1
ATOM 854 N N . ILE A 1 112 ? -17.287 -8.305 10.791 1.00 97.50 112 ILE A N 1
ATOM 855 C CA . ILE A 1 112 ? -17.570 -9.446 9.905 1.00 97.50 112 ILE A CA 1
ATOM 856 C C . ILE A 1 112 ? -17.649 -8.994 8.445 1.00 97.50 112 ILE A C 1
ATOM 858 O O . ILE A 1 112 ? -16.993 -9.590 7.595 1.00 97.50 112 ILE A O 1
ATOM 862 N N . ARG A 1 113 ? -18.383 -7.912 8.151 1.00 97.25 113 ARG A N 1
ATOM 863 C CA . ARG A 1 113 ? -18.491 -7.390 6.778 1.00 97.25 113 ARG A CA 1
ATOM 864 C C . ARG A 1 113 ? -17.136 -7.003 6.200 1.00 97.25 113 ARG A C 1
ATOM 866 O O . ARG A 1 113 ? -16.876 -7.275 5.030 1.00 97.25 113 ARG A O 1
ATOM 873 N N . ILE A 1 114 ? -16.271 -6.384 7.002 1.00 96.50 114 ILE A N 1
ATOM 874 C CA . ILE A 1 114 ? -14.923 -6.026 6.554 1.00 96.50 114 ILE A CA 1
ATOM 875 C C . ILE A 1 114 ? -14.078 -7.284 6.318 1.00 96.50 114 ILE A C 1
ATOM 877 O O . ILE A 1 114 ? -13.423 -7.379 5.281 1.00 96.50 114 ILE A O 1
ATOM 881 N N . TYR A 1 115 ? -14.131 -8.282 7.207 1.00 96.25 115 TYR A N 1
ATOM 882 C CA . TYR A 1 115 ? -13.426 -9.551 6.999 1.00 96.25 115 TYR A CA 1
ATOM 883 C C . TYR A 1 115 ? -13.877 -10.273 5.725 1.00 96.25 115 TYR A C 1
ATOM 885 O O . TYR A 1 115 ? -13.034 -10.738 4.957 1.00 96.25 115 TYR A O 1
ATOM 893 N N . GLU A 1 116 ? -15.183 -10.333 5.468 1.00 95.88 116 GLU A N 1
ATOM 894 C CA . GLU A 1 116 ? -15.739 -10.915 4.244 1.00 95.88 116 GLU A CA 1
ATOM 895 C C . GLU A 1 116 ? -15.297 -10.142 2.998 1.00 95.88 116 GLU A C 1
ATOM 897 O O . GLU A 1 116 ? -14.894 -10.750 2.006 1.00 95.88 116 GLU A O 1
ATOM 902 N N . ALA A 1 117 ? -15.307 -8.807 3.057 1.00 93.81 117 ALA A N 1
ATOM 903 C CA . ALA A 1 117 ? -14.849 -7.966 1.958 1.00 93.81 117 ALA A CA 1
ATOM 904 C C . ALA A 1 117 ? -13.365 -8.199 1.641 1.00 93.81 117 ALA A C 1
ATOM 906 O O . ALA A 1 117 ? -13.015 -8.337 0.473 1.00 93.81 117 ALA A O 1
ATOM 907 N N . VAL A 1 118 ? -12.503 -8.299 2.660 1.00 92.88 118 VAL A N 1
ATOM 908 C CA . VAL A 1 118 ? -11.076 -8.612 2.473 1.00 92.88 118 VAL A CA 1
ATOM 909 C C . VAL A 1 118 ? -10.892 -10.012 1.888 1.00 92.88 118 VAL A C 1
ATOM 911 O O . VAL A 1 118 ? -10.088 -10.185 0.977 1.00 92.88 118 VAL A O 1
ATOM 914 N N . ALA A 1 119 ? -11.647 -11.006 2.363 1.00 92.25 119 ALA A N 1
ATOM 915 C CA . ALA A 1 119 ? -11.576 -12.374 1.847 1.00 92.25 119 ALA A CA 1
ATOM 916 C C . ALA A 1 119 ? -12.033 -12.486 0.380 1.00 92.25 119 ALA A C 1
ATOM 918 O O . ALA A 1 119 ? -11.538 -13.340 -0.355 1.00 92.25 119 ALA A O 1
ATOM 919 N N . ALA A 1 120 ? -12.967 -11.632 -0.045 1.00 92.56 120 ALA A N 1
ATOM 920 C CA . ALA A 1 120 ? -13.470 -11.574 -1.415 1.00 92.56 120 ALA A CA 1
ATOM 921 C C . ALA A 1 120 ? -12.641 -10.666 -2.347 1.00 92.56 120 ALA A C 1
ATOM 923 O O . ALA A 1 120 ? -12.858 -10.685 -3.560 1.00 92.56 120 ALA A O 1
ATOM 924 N N . ASP A 1 121 ? -11.715 -9.862 -1.817 1.00 88.75 121 ASP A N 1
ATOM 925 C CA . ASP A 1 121 ? -10.952 -8.898 -2.608 1.00 88.75 121 ASP A CA 1
ATOM 926 C C . ASP A 1 121 ? -9.815 -9.578 -3.384 1.00 88.75 121 ASP A C 1
ATOM 928 O O . ASP A 1 121 ? -8.748 -9.888 -2.849 1.00 88.75 121 ASP A O 1
ATOM 932 N N . SER A 1 122 ? -10.020 -9.770 -4.690 1.00 83.88 122 SER A N 1
ATOM 933 C CA . SER A 1 122 ? -9.027 -10.382 -5.580 1.00 83.88 122 SER A CA 1
ATOM 934 C C . SER A 1 122 ? -7.728 -9.581 -5.683 1.00 83.88 122 SER A C 1
ATOM 936 O O . SER A 1 122 ? -6.693 -10.154 -6.006 1.00 83.88 122 SER A O 1
ATOM 938 N N . ARG A 1 123 ? -7.757 -8.279 -5.371 1.00 82.81 123 ARG A N 1
ATOM 939 C CA . ARG A 1 123 ? -6.600 -7.378 -5.491 1.00 82.81 123 ARG A CA 1
ATOM 940 C C . ARG A 1 123 ? -5.586 -7.554 -4.365 1.00 82.81 123 ARG A C 1
ATOM 942 O O . ARG A 1 123 ? -4.529 -6.941 -4.412 1.00 82.81 123 ARG A O 1
ATOM 949 N N . VAL A 1 124 ? -5.907 -8.330 -3.329 1.00 78.12 124 VAL A N 1
ATOM 950 C CA . VAL A 1 124 ? -4.974 -8.633 -2.229 1.00 78.12 124 VAL A CA 1
ATOM 951 C C . VAL A 1 124 ? -3.902 -9.645 -2.667 1.00 78.12 124 VAL A C 1
ATOM 953 O O . VAL A 1 124 ? -2.829 -9.686 -2.074 1.00 78.12 124 VAL A O 1
ATOM 956 N N . ASN A 1 125 ? -4.163 -10.427 -3.721 1.00 66.69 125 ASN A N 1
ATOM 957 C CA . ASN A 1 125 ? -3.272 -11.487 -4.209 1.00 66.69 125 ASN A CA 1
ATOM 958 C C . ASN A 1 125 ? -2.446 -11.109 -5.460 1.00 66.69 125 ASN A C 1
ATOM 960 O O . ASN A 1 125 ? -1.733 -11.973 -5.972 1.00 66.69 125 ASN A O 1
ATOM 964 N N . ASP A 1 126 ? -2.546 -9.864 -5.943 1.00 55.59 126 ASP A N 1
ATOM 965 C CA . ASP A 1 126 ? -1.818 -9.333 -7.113 1.00 55.59 126 ASP A CA 1
ATOM 966 C C . ASP A 1 126 ? -0.494 -8.645 -6.722 1.00 55.59 126 ASP A C 1
ATOM 968 O O . ASP A 1 126 ? 0.514 -8.846 -7.438 1.00 55.59 126 ASP A O 1
#

pLDDT: mean 86.21, std 11.87, range [54.16, 97.5]